Protein AF-A0A191HWJ5-F1 (afdb_monomer)

Secondary structure (DSSP, 8-state):
-EE-TTS-EEE-----TTTS--TT--HHHHHHHHHHHHS-HHHHHT-EE--SSPPPHHHHHHHHT-

Foldseek 3Di:
DKAALVRDDPDWFQQCCPVVVPVQRHRQLVGLVVCPVPDPPVRLVRMDDDDPDDDDPSNVVSSVVD

Radius of gyration: 11.53 Å; Cα contacts (8 Å, |Δi|>4): 82; chains: 1; bounding box: 31×22×28 Å

Structure (mmCIF, N/CA/C/O backbone):
data_AF-A0A191HWJ5-F1
#
_entry.id   AF-A0A191HWJ5-F1
#
loop_
_atom_site.group_PDB
_atom_site.id
_atom_site.type_symbol
_atom_site.label_atom_id
_atom_site.label_alt_id
_atom_site.label_comp_id
_atom_site.label_asym_id
_atom_site.label_entity_id
_atom_site.label_seq_id
_atom_site.pdbx_PDB_ins_code
_atom_site.Cartn_x
_atom_site.Cartn_y
_atom_site.Cartn_z
_atom_site.occupancy
_atom_site.B_iso_or_equiv
_atom_site.auth_seq_id
_atom_site.auth_comp_id
_atom_site.auth_asym_id
_atom_site.auth_atom_id
_atom_site.pdbx_PDB_model_num
ATOM 1 N N . MET A 1 1 ? -4.282 -2.753 -5.023 1.00 94.88 1 MET A N 1
ATOM 2 C CA . MET A 1 1 ? -5.539 -2.021 -4.742 1.00 94.88 1 MET A CA 1
ATOM 3 C C . MET A 1 1 ? -5.731 -1.941 -3.238 1.00 94.88 1 MET A C 1
ATOM 5 O O . MET A 1 1 ? -5.388 -2.906 -2.566 1.00 94.88 1 MET A O 1
ATOM 9 N N . LEU A 1 2 ? -6.248 -0.830 -2.721 1.00 96.94 2 LEU A N 1
ATOM 10 C CA . LEU A 1 2 ? -6.649 -0.673 -1.321 1.00 96.94 2 LEU A CA 1
ATOM 11 C C . LEU A 1 2 ? -8.171 -0.689 -1.247 1.00 96.94 2 LEU A C 1
ATOM 13 O O . LEU A 1 2 ? -8.820 0.030 -2.010 1.00 96.94 2 LEU A O 1
ATOM 17 N N . VAL A 1 3 ? -8.713 -1.497 -0.347 1.00 98.19 3 VAL A N 1
ATOM 18 C CA . VAL A 1 3 ? -10.153 -1.706 -0.190 1.00 98.19 3 VAL A CA 1
ATOM 19 C C . VAL A 1 3 ? -10.544 -1.380 1.246 1.00 98.19 3 VAL A C 1
ATOM 21 O O . VAL A 1 3 ? -9.858 -1.827 2.165 1.00 98.19 3 VAL A O 1
ATOM 24 N N . ASN A 1 4 ? -11.596 -0.587 1.444 1.00 97.69 4 ASN A N 1
ATOM 25 C CA . ASN A 1 4 ? -12.103 -0.276 2.784 1.00 97.69 4 ASN A CA 1
ATOM 26 C C . ASN A 1 4 ? -12.899 -1.454 3.378 1.00 97.69 4 ASN A C 1
ATOM 28 O O . ASN A 1 4 ? -13.126 -2.475 2.729 1.00 97.69 4 ASN A O 1
ATOM 32 N N . GLN A 1 5 ? -13.334 -1.310 4.627 1.00 96.94 5 GLN A N 1
ATOM 33 C CA . GLN A 1 5 ? -14.148 -2.315 5.321 1.00 96.94 5 GLN A CA 1
ATOM 34 C C . GLN A 1 5 ? -15.516 -2.554 4.650 1.00 96.94 5 GLN A C 1
ATOM 36 O O . GLN A 1 5 ? -16.100 -3.624 4.811 1.00 96.94 5 GLN A O 1
ATOM 41 N N . GLU A 1 6 ? -16.023 -1.582 3.886 1.00 97.56 6 GLU A N 1
ATOM 42 C CA . GLU A 1 6 ? -17.270 -1.684 3.122 1.00 97.56 6 GLU A CA 1
ATOM 43 C C . GLU A 1 6 ? -17.109 -2.481 1.811 1.00 97.56 6 GLU A C 1
ATOM 45 O O . GLU A 1 6 ? -18.105 -2.864 1.197 1.00 97.56 6 GLU A O 1
ATOM 50 N N . GLY A 1 7 ? -15.872 -2.788 1.406 1.00 97.06 7 GLY A N 1
ATOM 51 C CA . GLY A 1 7 ? -15.566 -3.514 0.173 1.00 97.06 7 GLY A CA 1
ATOM 52 C C . GLY A 1 7 ? -15.347 -2.618 -1.051 1.00 97.06 7 GLY A C 1
ATOM 53 O O . GLY A 1 7 ? -15.159 -3.134 -2.154 1.00 97.06 7 GLY A O 1
ATOM 54 N N . ASP A 1 8 ? -15.319 -1.298 -0.876 1.00 98.00 8 ASP A N 1
ATOM 55 C CA . ASP A 1 8 ? -15.055 -0.336 -1.940 1.00 98.00 8 ASP A CA 1
ATOM 56 C C . ASP A 1 8 ? -13.557 -0.201 -2.214 1.00 98.00 8 ASP A C 1
ATOM 58 O O . ASP A 1 8 ? -12.731 -0.081 -1.304 1.00 98.00 8 ASP A O 1
ATOM 62 N N . ILE A 1 9 ? -13.198 -0.131 -3.495 1.00 97.69 9 ILE A N 1
ATOM 63 C CA . ILE A 1 9 ? -11.836 0.200 -3.916 1.00 97.69 9 ILE A CA 1
ATOM 64 C C . ILE A 1 9 ? -11.616 1.700 -3.698 1.00 97.69 9 ILE A C 1
ATOM 66 O O . ILE A 1 9 ? -12.125 2.536 -4.443 1.00 97.69 9 ILE A O 1
ATOM 70 N N . VAL A 1 10 ? -10.821 2.044 -2.686 1.00 97.81 10 VAL A N 1
ATOM 71 C CA . VAL A 1 10 ? -10.543 3.442 -2.316 1.00 97.81 10 VAL A CA 1
ATOM 72 C C . VAL A 1 10 ? -9.268 3.992 -2.955 1.00 97.81 10 VAL A C 1
ATOM 74 O O . VAL A 1 10 ? -9.075 5.211 -3.020 1.00 97.81 10 VAL A O 1
ATOM 77 N N . MET A 1 11 ? -8.378 3.108 -3.420 1.00 97.31 11 MET A N 1
ATOM 78 C CA . MET A 1 11 ? -7.147 3.499 -4.101 1.00 97.31 11 MET A CA 1
ATOM 79 C C . MET A 1 11 ? -6.600 2.392 -5.002 1.00 97.31 11 MET A C 1
ATOM 81 O O . MET A 1 11 ? -6.520 1.221 -4.622 1.00 97.31 11 MET A O 1
ATOM 85 N N . GLU A 1 12 ? -6.102 2.793 -6.166 1.00 95.69 12 GLU A N 1
ATOM 86 C CA . GLU A 1 12 ? -5.358 1.935 -7.081 1.00 95.69 12 GLU A CA 1
ATOM 87 C C . GLU A 1 12 ? -4.070 2.617 -7.521 1.00 95.69 12 GLU A C 1
ATOM 89 O O . GLU A 1 12 ? -3.950 3.843 -7.521 1.00 95.69 12 GLU A O 1
ATOM 94 N N . GLN A 1 13 ? -3.083 1.804 -7.877 1.00 93.50 13 GLN A N 1
ATOM 95 C CA . GLN A 1 13 ? -1.790 2.284 -8.326 1.00 93.50 13 GLN A CA 1
ATOM 96 C C . GLN A 1 13 ? -1.143 1.234 -9.221 1.00 93.50 13 GLN A C 1
ATOM 98 O O . GLN A 1 13 ? -1.132 0.055 -8.878 1.00 93.50 13 GLN A O 1
ATOM 103 N N . GLY A 1 14 ? -0.591 1.678 -10.349 1.00 91.12 14 GLY A N 1
ATOM 104 C CA . GLY A 1 14 ? 0.227 0.852 -11.235 1.00 91.12 14 GLY A CA 1
ATOM 105 C C . GLY A 1 14 ? 1.715 0.927 -10.893 1.00 91.12 14 GLY A C 1
ATOM 106 O O . GLY A 1 14 ? 2.158 1.824 -10.169 1.00 91.12 14 GLY A O 1
ATOM 107 N N . ASN A 1 15 ? 2.487 -0.010 -11.442 1.00 89.44 15 ASN A N 1
ATOM 108 C CA . ASN A 1 15 ? 3.943 -0.009 -11.346 1.00 89.44 15 ASN A CA 1
ATOM 109 C C . ASN A 1 15 ? 4.517 1.156 -12.165 1.00 89.44 15 ASN A C 1
ATOM 111 O O . ASN A 1 15 ? 4.179 1.305 -13.337 1.00 89.44 15 ASN A O 1
ATOM 115 N N . MET A 1 16 ? 5.400 1.949 -11.557 1.00 92.50 16 MET A N 1
ATOM 116 C CA . MET A 1 16 ? 6.028 3.106 -12.207 1.00 92.50 16 MET A CA 1
ATOM 117 C C . MET A 1 16 ? 7.558 3.004 -12.246 1.00 92.50 16 MET A C 1
ATOM 119 O O . MET A 1 16 ? 8.227 3.964 -12.623 1.00 92.50 16 MET A O 1
ATOM 123 N N . VAL A 1 17 ? 8.137 1.851 -11.890 1.00 92.94 17 VAL A N 1
ATOM 124 C CA . VAL A 1 17 ? 9.590 1.669 -11.713 1.00 92.94 17 VAL A CA 1
ATOM 125 C C . VAL A 1 17 ? 10.391 2.157 -12.920 1.00 92.94 17 VAL A C 1
ATOM 127 O O . VAL A 1 17 ? 11.407 2.837 -12.769 1.00 92.94 17 VAL A O 1
ATOM 130 N N . PHE A 1 18 ? 9.937 1.820 -14.126 1.00 93.56 18 PHE A N 1
ATOM 131 C CA . PHE A 1 18 ? 10.626 2.195 -15.360 1.00 93.56 18 PHE A CA 1
ATOM 132 C C . PHE A 1 18 ? 10.299 3.614 -15.821 1.00 93.56 18 PHE A C 1
ATOM 134 O O . PHE A 1 18 ? 11.163 4.276 -16.391 1.00 93.56 18 PHE A O 1
ATOM 141 N N . GLU A 1 19 ? 9.083 4.084 -15.548 1.00 94.38 19 GLU A N 1
ATOM 142 C CA . GLU A 1 19 ? 8.604 5.403 -15.960 1.00 94.38 19 GLU A CA 1
ATOM 143 C C . GLU A 1 19 ? 9.347 6.515 -15.216 1.00 94.38 19 GLU A C 1
ATOM 145 O O . GLU A 1 19 ? 9.902 7.421 -15.838 1.00 94.38 19 GLU A O 1
ATOM 150 N N . ILE A 1 20 ? 9.438 6.400 -13.887 1.00 94.44 20 ILE A N 1
ATOM 151 C CA . ILE A 1 20 ? 10.058 7.426 -13.037 1.00 94.44 20 ILE A CA 1
ATOM 152 C C . ILE A 1 20 ? 11.482 7.070 -12.595 1.00 94.44 20 ILE A C 1
ATOM 154 O O . ILE A 1 20 ? 12.106 7.820 -11.849 1.00 94.44 20 ILE A O 1
ATOM 158 N N . LYS A 1 21 ? 12.010 5.933 -13.069 1.00 94.69 21 LYS A N 1
ATOM 159 C CA . LYS A 1 21 ? 13.360 5.427 -12.764 1.00 94.69 21 LYS A CA 1
ATOM 160 C C . LYS A 1 21 ? 13.633 5.254 -11.261 1.00 94.69 21 LYS A C 1
ATOM 162 O O . LYS A 1 21 ? 14.781 5.333 -10.827 1.00 94.69 21 LYS A O 1
ATOM 167 N N . ASP A 1 22 ? 12.597 4.953 -10.484 1.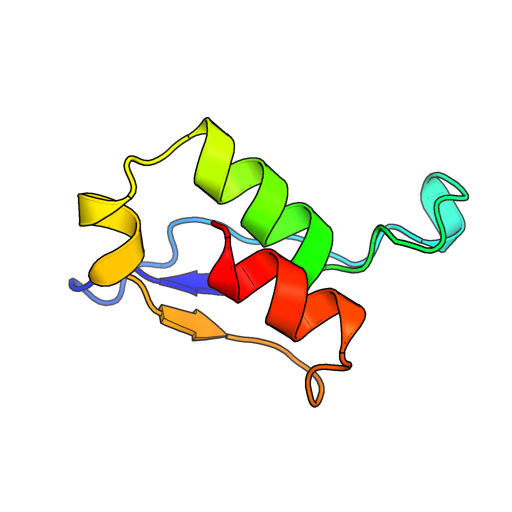00 93.75 22 ASP A N 1
ATOM 168 C CA . ASP A 1 22 ? 12.683 4.648 -9.055 1.00 93.75 22 ASP A CA 1
ATOM 169 C C . ASP A 1 22 ? 12.473 3.145 -8.841 1.00 93.75 22 ASP A C 1
ATOM 171 O O . ASP A 1 22 ? 11.393 2.603 -9.069 1.00 93.75 22 ASP A O 1
ATOM 175 N N . ARG A 1 23 ? 13.512 2.452 -8.367 1.00 91.06 23 ARG A N 1
ATOM 176 C CA . ARG A 1 23 ? 13.472 0.999 -8.125 1.00 91.06 23 ARG A CA 1
ATOM 177 C C . ARG A 1 23 ? 12.536 0.586 -6.990 1.00 91.06 23 ARG A C 1
ATOM 179 O O . ARG A 1 23 ? 12.223 -0.597 -6.883 1.00 91.06 23 ARG A O 1
ATOM 186 N N . THR A 1 24 ? 12.081 1.534 -6.179 1.00 91.44 24 THR A N 1
ATOM 187 C CA . THR A 1 24 ? 11.112 1.312 -5.104 1.00 91.44 24 THR A CA 1
ATOM 188 C C . THR A 1 24 ? 9.673 1.569 -5.544 1.00 91.44 24 THR A C 1
ATOM 190 O O . THR A 1 24 ? 8.758 1.121 -4.863 1.00 91.44 24 THR A O 1
ATOM 193 N N . ALA A 1 25 ? 9.442 2.206 -6.700 1.00 92.62 25 ALA A N 1
ATOM 194 C CA . ALA A 1 25 ? 8.116 2.610 -7.182 1.00 92.62 25 ALA A CA 1
ATOM 195 C C . ALA A 1 25 ? 7.286 1.464 -7.790 1.00 92.62 25 ALA A C 1
ATOM 197 O O . ALA A 1 25 ? 6.589 1.624 -8.798 1.00 92.62 25 ALA A O 1
ATOM 198 N N . TYR A 1 26 ? 7.345 0.293 -7.157 1.00 90.88 26 TYR A N 1
ATOM 199 C CA . TYR A 1 26 ? 6.367 -0.760 -7.381 1.00 90.88 26 TYR A CA 1
ATOM 200 C C . TYR A 1 26 ? 4.973 -0.254 -6.998 1.00 90.88 26 TYR A C 1
ATOM 202 O O . TYR A 1 26 ? 4.818 0.648 -6.165 1.00 90.88 26 TYR A O 1
ATOM 210 N N . ASP A 1 27 ? 3.965 -0.838 -7.635 1.00 90.75 27 ASP A N 1
ATOM 211 C CA . ASP A 1 27 ? 2.546 -0.553 -7.428 1.00 90.75 27 ASP A CA 1
ATOM 212 C C . ASP A 1 27 ? 2.190 -0.500 -5.940 1.00 90.75 27 ASP A C 1
ATOM 214 O O . ASP A 1 27 ? 1.670 0.510 -5.4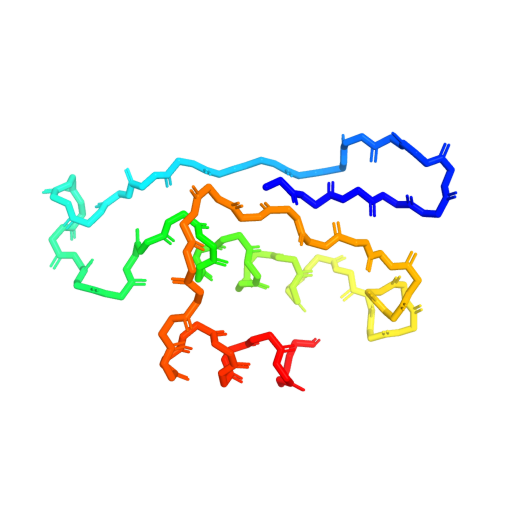65 1.00 90.75 27 ASP A O 1
ATOM 218 N N . ALA A 1 28 ? 2.556 -1.534 -5.184 1.00 90.38 28 ALA A N 1
ATOM 219 C CA . ALA A 1 28 ? 2.174 -1.648 -3.784 1.00 90.38 28 ALA A CA 1
ATOM 220 C C . ALA A 1 28 ? 2.898 -0.653 -2.855 1.00 90.38 28 ALA A C 1
ATOM 222 O O . ALA A 1 28 ? 2.269 -0.078 -1.968 1.00 90.38 28 ALA A O 1
ATOM 223 N N . ILE A 1 29 ? 4.188 -0.379 -3.094 1.00 93.19 29 ILE A N 1
ATOM 224 C CA . ILE A 1 29 ? 4.950 0.640 -2.345 1.00 93.19 29 ILE A CA 1
ATOM 225 C C . ILE A 1 29 ? 4.375 2.027 -2.594 1.00 93.19 29 ILE A C 1
ATOM 227 O O . ILE A 1 29 ? 4.170 2.813 -1.671 1.00 93.19 29 ILE A O 1
ATOM 231 N N . THR A 1 30 ? 4.130 2.349 -3.859 1.00 93.50 30 THR A N 1
ATOM 232 C CA . THR A 1 30 ? 3.593 3.657 -4.212 1.00 93.50 30 THR A CA 1
ATOM 233 C C . THR A 1 30 ? 2.195 3.830 -3.621 1.00 93.50 30 THR A C 1
ATOM 235 O O . THR A 1 30 ? 1.888 4.893 -3.082 1.00 93.50 30 THR A O 1
ATOM 238 N N . LEU A 1 31 ? 1.366 2.785 -3.689 1.00 95.19 31 LEU A N 1
ATOM 239 C CA . LEU A 1 31 ? 0.023 2.784 -3.129 1.00 95.19 31 LEU A CA 1
ATOM 240 C C . LEU A 1 31 ? 0.052 3.023 -1.622 1.00 95.19 31 LEU A C 1
ATOM 242 O O . LEU A 1 31 ? -0.622 3.933 -1.152 1.00 95.19 31 LEU A O 1
ATOM 246 N N . ILE A 1 32 ? 0.867 2.272 -0.875 1.00 94.94 32 ILE A N 1
ATOM 247 C CA . ILE A 1 32 ? 0.888 2.396 0.583 1.00 94.94 32 ILE A CA 1
ATOM 248 C C . ILE A 1 32 ? 1.458 3.742 1.039 1.00 94.94 32 ILE A C 1
ATOM 250 O O . ILE A 1 32 ? 0.914 4.358 1.948 1.00 94.94 32 ILE A O 1
ATOM 254 N N . AR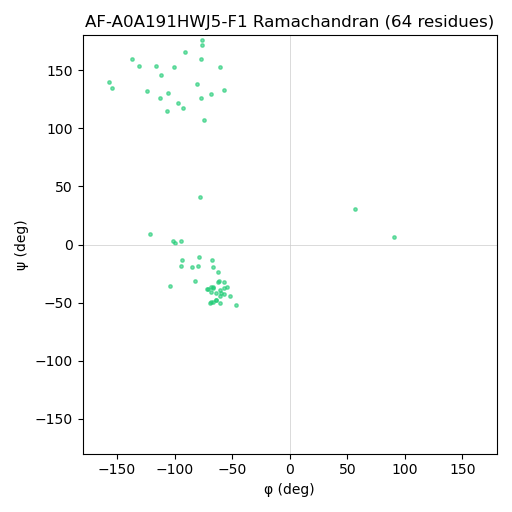G A 1 33 ? 2.471 4.275 0.341 1.00 93.69 33 ARG A N 1
ATOM 255 C CA . ARG A 1 33 ? 2.988 5.630 0.599 1.00 93.69 33 ARG A CA 1
ATOM 256 C C . ARG A 1 33 ? 1.927 6.707 0.390 1.00 93.69 33 ARG A C 1
ATOM 258 O O . ARG A 1 33 ? 1.897 7.680 1.130 1.00 93.69 33 ARG A O 1
ATOM 265 N N . LYS A 1 34 ? 1.085 6.569 -0.638 1.00 95.19 34 LYS A N 1
ATOM 266 C CA . LYS A 1 34 ? -0.033 7.495 -0.871 1.00 95.19 34 LYS A CA 1
ATOM 267 C C . LYS A 1 34 ? -1.137 7.305 0.166 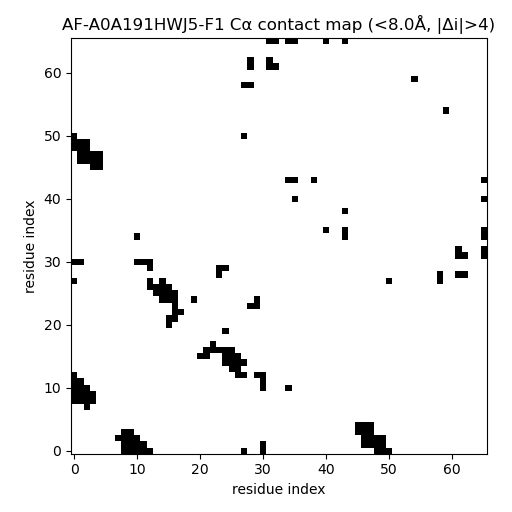1.00 95.19 34 LYS A C 1
ATOM 269 O O . LYS A 1 34 ? -1.728 8.289 0.596 1.00 95.19 34 LYS A O 1
ATOM 274 N N . ALA A 1 35 ? -1.406 6.062 0.554 1.00 96.56 35 ALA A N 1
ATOM 275 C CA . ALA A 1 35 ? -2.417 5.721 1.540 1.00 96.56 35 ALA A CA 1
ATOM 276 C C . ALA A 1 35 ? -2.072 6.291 2.923 1.00 96.56 35 ALA A C 1
ATOM 278 O O . ALA A 1 35 ? -2.909 6.979 3.494 1.00 96.56 35 ALA A O 1
ATOM 279 N N . SER A 1 36 ? -0.835 6.124 3.400 1.00 96.06 36 SER A N 1
ATOM 280 C CA . SER A 1 36 ? -0.392 6.646 4.705 1.00 96.06 36 SER A CA 1
ATOM 281 C C . SER A 1 36 ? -0.332 8.173 4.786 1.00 96.06 36 SER A C 1
ATOM 283 O O . SER A 1 36 ? -0.362 8.743 5.871 1.00 96.06 36 SER A O 1
ATOM 285 N N . MET A 1 37 ? -0.277 8.867 3.644 1.00 95.75 37 MET A N 1
ATOM 286 C CA . MET A 1 37 ? -0.413 10.330 3.595 1.00 95.75 37 MET A CA 1
ATOM 287 C C . MET A 1 37 ? -1.871 10.801 3.557 1.00 95.75 37 MET A C 1
ATOM 289 O O . MET A 1 37 ? -2.130 11.978 3.805 1.00 95.75 37 MET A O 1
ATOM 293 N N . LYS A 1 38 ? -2.809 9.927 3.174 1.00 97.44 38 LYS A N 1
ATOM 294 C CA . LYS A 1 38 ? -4.216 10.279 2.936 1.00 97.44 38 LYS A CA 1
ATOM 295 C C . LYS A 1 38 ? -5.140 9.840 4.071 1.00 97.44 38 LYS A C 1
ATOM 297 O O . LYS A 1 38 ? -6.108 10.544 4.336 1.00 97.44 38 LYS A O 1
ATOM 302 N N . TYR A 1 39 ? -4.858 8.698 4.684 1.00 96.94 39 TYR A N 1
ATOM 303 C CA . TYR A 1 39 ? -5.699 8.050 5.686 1.00 96.94 39 TYR A CA 1
ATOM 304 C C . TYR A 1 39 ? -4.983 7.996 7.031 1.00 96.94 39 TYR A C 1
ATOM 306 O O . TYR A 1 39 ? -3.750 7.991 7.082 1.00 96.94 39 TYR A O 1
ATOM 314 N N . THR A 1 40 ? -5.748 7.948 8.118 1.00 96.38 40 THR A N 1
ATOM 315 C CA . THR A 1 40 ? -5.176 7.751 9.454 1.00 96.38 40 THR A CA 1
ATOM 316 C C . THR A 1 40 ? -4.800 6.281 9.681 1.00 96.38 40 THR A C 1
ATOM 318 O O . THR A 1 40 ? -5.348 5.394 9.016 1.00 96.38 40 THR A O 1
ATOM 321 N N . PRO A 1 41 ? -3.906 5.981 10.642 1.00 95.25 41 PRO A N 1
ATOM 322 C CA . PRO A 1 41 ? -3.592 4.600 11.009 1.00 95.25 41 PRO A CA 1
ATOM 323 C C . PRO A 1 41 ? -4.831 3.776 11.396 1.00 95.25 41 PRO A C 1
ATOM 325 O O . PRO A 1 41 ? -4.922 2.598 11.057 1.00 95.25 41 PRO A O 1
ATOM 328 N N . GLU A 1 42 ? -5.819 4.384 12.063 1.00 95.81 42 GLU A N 1
ATOM 329 C CA . GLU A 1 42 ? -7.071 3.714 12.441 1.00 95.81 42 GLU A CA 1
ATOM 330 C C . GLU A 1 42 ? -7.934 3.346 11.228 1.00 95.81 42 GLU A C 1
ATOM 332 O O . GLU A 1 42 ? -8.569 2.290 11.220 1.00 95.81 42 GLU A O 1
ATOM 337 N N . GLU A 1 43 ? -7.965 4.192 10.196 1.00 96.56 43 GLU A N 1
ATOM 338 C CA . GLU A 1 43 ? -8.647 3.866 8.942 1.00 96.56 43 GLU A CA 1
ATOM 339 C C . GLU A 1 43 ? -7.929 2.713 8.235 1.00 96.56 43 GLU A C 1
ATOM 341 O O . GLU A 1 43 ? -8.559 1.712 7.891 1.00 96.56 43 GLU A O 1
ATOM 346 N N . LEU A 1 44 ? -6.603 2.811 8.084 1.00 96.75 44 LEU A N 1
ATOM 347 C CA . LEU A 1 44 ? -5.789 1.808 7.392 1.00 96.75 44 LEU A CA 1
ATOM 348 C C . LEU A 1 44 ? -5.817 0.437 8.065 1.00 96.75 44 LEU A C 1
ATOM 350 O O . LEU A 1 44 ? -5.789 -0.574 7.365 1.00 96.75 44 LEU A O 1
ATOM 354 N N . TRP A 1 45 ? -5.938 0.388 9.393 1.00 9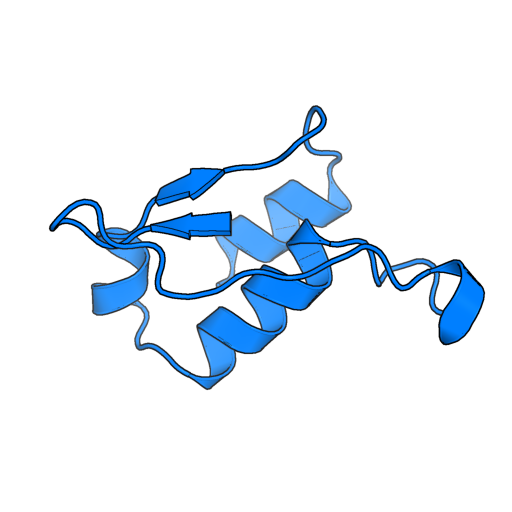5.25 45 TRP A N 1
ATOM 355 C CA . TRP A 1 45 ? -6.105 -0.862 10.136 1.00 95.25 45 TRP A CA 1
ATOM 356 C C . TRP A 1 45 ? -7.320 -1.676 9.672 1.00 95.25 45 TRP A C 1
ATOM 358 O O . TRP A 1 45 ? -7.303 -2.906 9.704 1.00 95.25 45 TRP A O 1
ATOM 368 N N . ASN A 1 46 ? -8.374 -0.991 9.224 1.00 96.75 46 ASN A N 1
ATOM 369 C CA . ASN A 1 46 ? -9.606 -1.616 8.752 1.00 96.75 46 ASN A CA 1
ATOM 370 C C . ASN A 1 46 ? -9.622 -1.819 7.230 1.00 96.75 46 ASN A C 1
ATOM 372 O O . ASN A 1 46 ? -10.630 -2.259 6.677 1.00 96.75 46 ASN A O 1
ATOM 376 N N . TYR A 1 47 ? -8.538 -1.477 6.530 1.00 97.19 47 TYR A N 1
ATOM 377 C CA . TYR A 1 47 ? -8.445 -1.598 5.079 1.00 97.19 47 TYR A CA 1
ATOM 378 C C . TYR A 1 47 ? -7.664 -2.856 4.690 1.00 97.19 47 TYR A C 1
ATOM 380 O O . TYR A 1 47 ? -6.789 -3.337 5.404 1.00 97.19 47 TYR A O 1
ATOM 388 N N . THR A 1 48 ? -7.964 -3.392 3.509 1.00 96.25 48 THR A N 1
ATOM 389 C CA . THR A 1 48 ? -7.267 -4.549 2.940 1.00 96.25 48 THR A CA 1
ATOM 390 C C . THR A 1 48 ? -6.470 -4.138 1.711 1.00 96.25 48 THR A C 1
ATOM 392 O O . THR A 1 48 ? -7.004 -3.565 0.757 1.00 96.25 48 THR A O 1
ATOM 395 N N . LEU A 1 49 ? -5.178 -4.464 1.711 1.00 94.62 49 LEU A N 1
ATOM 396 C CA . LEU A 1 49 ? -4.301 -4.273 0.564 1.00 94.62 49 LEU A CA 1
ATOM 397 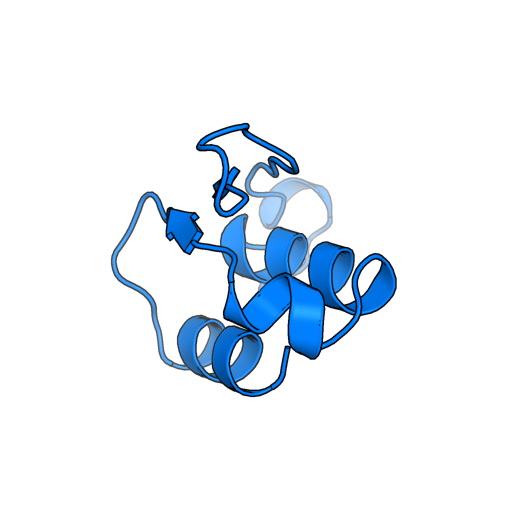C C . LEU A 1 49 ? -4.248 -5.545 -0.290 1.00 94.62 49 LEU A C 1
ATOM 399 O O . LEU A 1 49 ? -3.744 -6.578 0.141 1.00 94.62 49 LEU A O 1
ATOM 403 N N . TYR A 1 50 ? -4.694 -5.440 -1.537 1.00 93.25 50 TYR A N 1
ATOM 404 C CA . TYR A 1 50 ? -4.559 -6.487 -2.546 1.00 93.25 50 TYR A CA 1
ATOM 405 C C . TYR A 1 50 ? -3.339 -6.216 -3.428 1.00 93.25 50 TYR A C 1
ATOM 407 O O . TYR A 1 50 ? -3.264 -5.171 -4.088 1.00 93.25 50 TYR A O 1
ATOM 415 N N . ALA A 1 51 ? -2.409 -7.170 -3.459 1.00 88.50 51 ALA A N 1
ATOM 416 C CA . ALA A 1 51 ? -1.207 -7.141 -4.286 1.00 88.50 51 ALA A CA 1
ATOM 417 C C . ALA A 1 51 ? -1.260 -8.216 -5.380 1.00 88.50 51 ALA A C 1
ATOM 419 O O . ALA A 1 51 ? -1.807 -9.297 -5.176 1.00 88.50 51 ALA A O 1
ATOM 420 N N . SER A 1 52 ? -0.691 -7.905 -6.546 1.00 84.75 52 SER A N 1
ATOM 421 C CA . SER A 1 52 ? -0.668 -8.794 -7.718 1.00 84.75 52 SER A CA 1
ATOM 422 C C . SER A 1 52 ? 0.408 -9.884 -7.638 1.00 84.75 52 SER A C 1
ATOM 424 O O . SER A 1 52 ? 0.333 -10.883 -8.349 1.00 84.75 52 SER A O 1
ATOM 426 N N . VAL A 1 53 ? 1.407 -9.693 -6.777 1.00 84.81 53 VAL A N 1
ATOM 427 C CA . VAL A 1 53 ? 2.552 -10.587 -6.591 1.00 84.81 53 VAL A CA 1
ATOM 428 C C . VAL A 1 53 ? 2.850 -10.764 -5.108 1.00 84.81 53 VAL A C 1
ATOM 430 O O . VAL A 1 53 ? 2.473 -9.929 -4.282 1.00 84.81 53 VAL A O 1
ATOM 433 N N . GLU A 1 54 ? 3.554 -11.847 -4.780 1.00 88.69 54 GLU A N 1
ATOM 434 C CA . GLU A 1 54 ? 4.037 -12.091 -3.424 1.00 88.69 54 GLU A CA 1
ATOM 435 C C . GLU A 1 54 ? 4.918 -10.921 -2.939 1.00 88.69 54 GLU A C 1
ATOM 437 O O . GLU A 1 54 ? 5.797 -10.451 -3.675 1.00 88.69 54 GLU A O 1
ATOM 442 N N . PRO A 1 55 ? 4.696 -10.424 -1.711 1.00 85.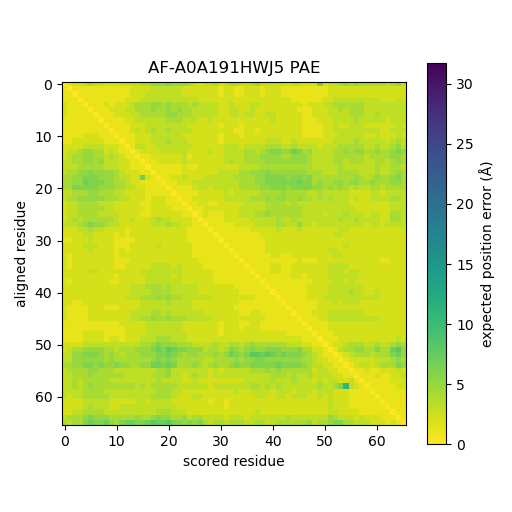94 55 PRO A N 1
ATOM 443 C CA . PRO A 1 55 ? 5.393 -9.254 -1.220 1.00 85.94 55 PRO A CA 1
ATOM 444 C C . PRO A 1 55 ? 6.831 -9.560 -0.793 1.00 85.94 55 PRO A C 1
ATOM 446 O O . PRO A 1 55 ? 7.087 -10.404 0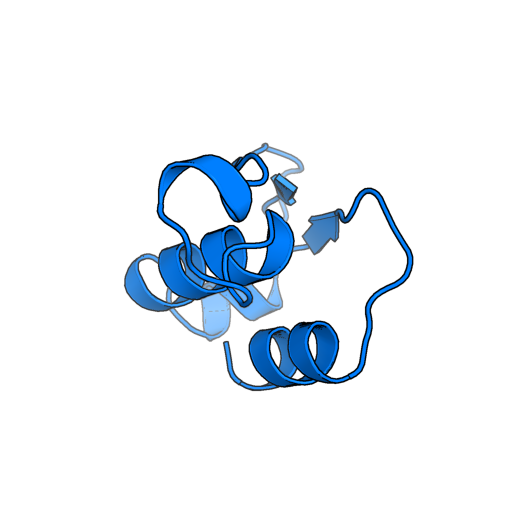.060 1.00 85.94 55 PRO A O 1
ATOM 449 N N . CYS A 1 56 ? 7.793 -8.810 -1.334 1.00 90.75 56 CYS A N 1
ATOM 450 C CA . CYS A 1 56 ? 9.174 -8.856 -0.858 1.00 90.75 56 CYS A CA 1
ATOM 451 C C . CYS A 1 56 ? 9.347 -8.086 0.467 1.00 90.75 56 CYS A C 1
ATOM 453 O O . CYS A 1 56 ? 8.459 -7.353 0.907 1.00 90.75 56 CYS A O 1
ATOM 455 N N . CYS A 1 57 ? 10.525 -8.193 1.090 1.00 92.81 57 CYS A N 1
ATOM 456 C CA . CYS A 1 57 ? 10.817 -7.548 2.377 1.00 92.81 57 CYS A CA 1
ATOM 457 C C . CYS A 1 57 ? 10.626 -6.021 2.366 1.00 92.81 57 CYS A C 1
ATOM 459 O O . CYS A 1 57 ? 10.121 -5.463 3.337 1.00 92.81 57 CYS A O 1
ATOM 461 N N . MET A 1 58 ? 10.974 -5.349 1.263 1.00 91.56 58 MET A N 1
ATOM 462 C CA . MET A 1 58 ? 10.745 -3.911 1.091 1.00 91.56 58 MET A CA 1
ATOM 463 C C . MET A 1 58 ? 9.251 -3.578 1.164 1.00 91.56 58 MET A C 1
ATOM 465 O O . MET A 1 58 ? 8.859 -2.619 1.823 1.00 91.56 58 MET A O 1
ATOM 469 N N . PHE A 1 59 ? 8.423 -4.381 0.497 1.00 90.31 59 PHE A N 1
ATOM 470 C CA . PHE A 1 59 ? 6.983 -4.182 0.460 1.00 90.31 59 PHE A CA 1
ATOM 471 C C . PHE A 1 59 ? 6.340 -4.460 1.823 1.00 90.31 59 PHE A C 1
ATOM 473 O O . PHE A 1 59 ? 5.662 -3.578 2.348 1.00 90.31 59 PHE A O 1
ATOM 480 N N . ILE A 1 60 ? 6.624 -5.603 2.452 1.00 92.00 60 ILE A N 1
ATOM 481 C CA . ILE A 1 60 ? 6.102 -5.899 3.798 1.00 92.00 60 ILE A CA 1
ATOM 482 C C . ILE A 1 60 ? 6.512 -4.830 4.813 1.00 92.00 60 ILE A C 1
ATOM 484 O O . ILE A 1 60 ? 5.679 -4.385 5.599 1.00 92.00 60 ILE A O 1
ATOM 488 N N . GLY A 1 61 ? 7.768 -4.375 4.773 1.00 93.50 61 GLY A N 1
ATOM 489 C CA . GLY A 1 61 ? 8.239 -3.317 5.662 1.00 93.50 61 GLY A CA 1
ATOM 490 C C . GLY A 1 61 ? 7.455 -2.015 5.490 1.00 93.50 61 GLY A C 1
ATOM 491 O O . GLY A 1 61 ? 7.097 -1.389 6.479 1.00 93.50 61 GLY A O 1
ATOM 492 N N . ALA A 1 62 ? 7.142 -1.625 4.252 1.00 92.69 62 ALA A N 1
ATOM 493 C CA . ALA A 1 62 ? 6.360 -0.420 3.992 1.00 92.69 62 ALA A CA 1
ATOM 494 C C . ALA A 1 62 ? 4.910 -0.533 4.487 1.00 92.69 62 ALA A C 1
ATOM 496 O O . ALA A 1 62 ? 4.380 0.448 4.989 1.00 92.69 62 ALA A O 1
ATOM 497 N N . VAL A 1 63 ? 4.285 -1.710 4.370 1.00 92.31 63 VAL A N 1
ATOM 498 C CA . VAL A 1 63 ? 2.927 -1.953 4.890 1.00 92.31 63 VAL A CA 1
ATOM 499 C C . VAL A 1 63 ? 2.896 -1.937 6.409 1.00 92.31 63 VAL A C 1
ATOM 501 O O . VAL A 1 63 ? 1.983 -1.367 6.984 1.00 92.31 63 VAL A O 1
ATOM 504 N N . TYR A 1 64 ? 3.895 -2.531 7.060 1.00 91.62 64 TYR A N 1
ATOM 505 C CA . TYR A 1 64 ? 3.958 -2.591 8.520 1.00 91.62 64 TYR A CA 1
ATOM 506 C C . TYR A 1 64 ? 4.021 -1.203 9.183 1.00 91.62 64 TYR A C 1
ATOM 508 O O . TYR A 1 64 ? 3.536 -1.034 10.296 1.00 91.62 64 TYR A O 1
ATOM 516 N N . TRP A 1 65 ? 4.638 -0.224 8.514 1.00 89.38 65 TRP A N 1
ATOM 517 C CA . TRP A 1 65 ? 4.810 1.140 9.029 1.00 89.38 65 TRP A CA 1
ATOM 518 C C . TRP A 1 65 ? 3.804 2.157 8.485 1.00 89.38 65 TRP A C 1
ATOM 520 O O . TRP A 1 65 ? 3.937 3.345 8.786 1.00 89.38 65 TRP A O 1
ATOM 530 N N . ALA A 1 66 ? 2.876 1.720 7.640 1.00 85.56 66 A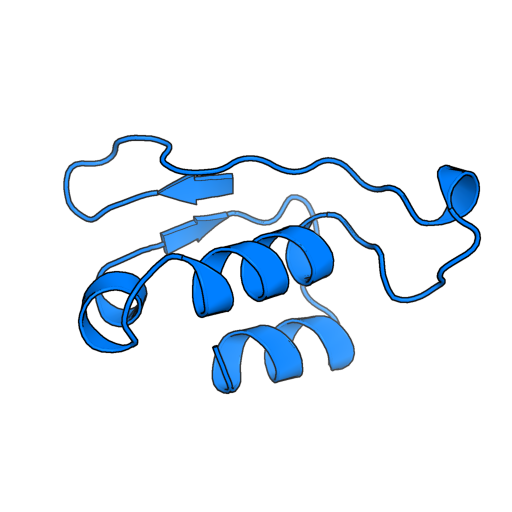LA A N 1
ATOM 531 C CA . ALA A 1 66 ? 1.817 2.567 7.110 1.00 85.56 66 ALA A CA 1
ATOM 532 C C . ALA A 1 66 ? 0.703 2.757 8.137 1.00 85.56 66 ALA A C 1
ATOM 534 O O . ALA A 1 66 ? 0.188 3.894 8.187 1.00 85.56 66 ALA A O 1
#

Mean predicted aligned error: 2.59 Å

Sequence (66 aa):
MLVNQEGDIVMEQGNMVFEIKDRTAYDAITLIRKASMKYTPEELWNYTLYASVEPCCMFIGAVYWA

pLDDT: mean 93.65, std 3.32, range [84.75, 98.19]

Nearest PDB structures (foldseek):
  5jfy-assembly2_D  TM=8.516E-01  e=3.763E-02  Brassica oleracea var. capitata
  5jfy-assembly1_B  TM=8.483E-01  e=6.492E-02  Brassica oleracea var. capitata
  6l2m-assembly1_A-2  TM=8.495E-01  e=9.129E-02  Mycoplasma capricolum subsp. capricolum
  6l2l-assembly1_A-2  TM=8.546E-01  e=1.120E-01  Mycoplasma capricolum subsp. capricolum
  3dh1-assembly2_C  TM=8.204E-01  e=5.750E-01  Homo sapiens

Solvent-accessible surface area (backbone atoms only — not comparable to full-atom values): 3922 Å² total; per-residue (Å²): 68,34,24,44,77,88,68,47,81,77,44,78,53,70,69,37,32,81,81,72,69,35,92,68,33,39,22,66,45,49,39,43,59,51,43,47,76,73,46,53,59,75,58,53,71,53,37,48,78,52,69,98,61,87,76,51,72,71,45,51,53,52,61,77,74,68